Protein 5ZWS (pdb70)

Solvent-accessible surface area: 9786 Å² total; per-residue (Å²): 74,39,57,97,64,16,2,25,72,18,0,27,89,22,0,59,118,35,149,126,12,82,48,110,128,14,65,70,145,3,44,0,57,170,80,14,68,7,84,86,137,22,10,99,87,0,10,120,25,0,34,115,34,2,132,15,126,7,65,123,139,38,25,125,154,1,66,10,0,45,52,0,6,101,53,0,20,144,32,131,122,20,110,74,40,57,107,68,16,1,21,69,19,0,27,105,22,0,60,128,42,106,130,12,80,47,99,130,14,68,64,142,4,40,0,68,165,84,17,66,9,85,90,142,7,10,92,91,1,10,117,29,1,27,112,34,2,132,19,140,7,64,116,112,47,18,117,139,4,58,9,0,54,50,0,14,131,43,1,34,110,24,120,114,21,106

InterPro domains:
  IPR003231 Acyl carrier protein [MF_01217] (73-147)
  IPR003231 Acyl carrier protein [PTHR20863] (48-148)
  IPR003231 Acyl carrier protein [TIGR00517] (72-146)
  IPR006162 Phosphopantetheine attachment site [PS00012] (102-117)
  IPR009081 Phosphopantetheine binding ACP domain [PF00550] (77-143)
  IPR009081 Phosphopantetheine binding ACP domain [PS50075] (72-147)
  IPR036736 ACP-like superfamily [G3DSA:1.10.1200.10] (72-150)
  IPR036736 ACP-like superfamily [SSF47336] (69-146)

Radius of gyration: 18.84 Å; Cα contacts (8 Å, |Δi|>4): 198; chains: 2; bounding box: 46×48×34 Å

Structure (mmCIF, N/CA/C/O backbone):
data_5ZWS
#
_entry.id   5ZWS
#
_cell.length_a   30.069
_cell.length_b   47.442
_cell.length_c   61.128
_cell.angle_alpha   90.00
_cell.angle_beta   92.81
_cell.angle_gamma   90.00
#
_symmetry.space_group_name_H-M   'P 1 21 1'
#
loop_
_entity.id
_entity.type
_entity.pdbx_description
1 polymer 'Acyl carrier protein'
2 water water
#
loop_
_atom_site.group_PDB
_atom_site.id
_atom_site.type_symbol
_atom_site.label_atom_id
_atom_site.label_alt_id
_atom_site.label_comp_id
_atom_site.label_asym_id
_atom_site.label_entity_id
_atom_site.label_seq_id
_atom_site.pdbx_PDB_ins_code
_atom_site.Cartn_x
_atom_site.Cartn_y
_atom_site.Cartn_z
_atom_site.occupancy
_atom_site.B_iso_or_equiv
_atom_site.auth_seq_id
_atom_site.auth_comp_id
_atom_site.auth_asym_id
_atom_site.auth_atom_id
_atom_site.pdbx_PDB_model_num
ATOM 1 N N . GLY A 1 1 ? -34.312 -7.172 -17.252 1.00 7.48 -2 GLY B N 1
ATOM 2 C CA . GLY A 1 1 ? -33.136 -7.865 -16.759 1.00 5.98 -2 GLY B CA 1
ATOM 3 C C . GLY A 1 1 ? -33.158 -8.081 -15.259 1.00 6.77 -2 GLY B C 1
ATOM 4 O O . GLY A 1 1 ? -34.220 -8.053 -14.633 1.00 10.12 -2 GLY B O 1
ATOM 5 N N . SER A 1 2 ? -31.980 -8.297 -14.680 1.00 1.64 -1 SER B N 1
ATOM 6 C CA . SER A 1 2 ? -31.861 -8.516 -13.245 1.00 8.04 -1 SER B CA 1
ATOM 7 C C . SER A 1 2 ? -30.410 -8.305 -12.845 1.00 8.13 -1 SER B C 1
ATOM 8 O O . SER A 1 2 ? -29.507 -8.328 -13.685 1.00 8.14 -1 SER B O 1
ATOM 11 N N . HIS A 1 3 ? -30.202 -8.088 -11.544 1.00 10.16 0 HIS B N 1
ATOM 12 C CA . HIS A 1 3 ? -28.846 -7.914 -11.034 1.00 10.11 0 HIS B CA 1
ATOM 13 C C . HIS A 1 3 ? -28.019 -9.175 -11.243 1.00 7.01 0 HIS B C 1
ATOM 14 O O . HIS A 1 3 ? -26.840 -9.101 -11.609 1.00 8.45 0 HIS B O 1
ATOM 21 N N . MET A 1 4 ? -28.625 -10.344 -11.022 1.00 5.39 1 MET B N 1
ATOM 22 C CA . MET A 1 4 ? -27.931 -11.601 -11.276 1.00 7.97 1 MET B CA 1
ATOM 23 C C . MET A 1 4 ? -27.549 -11.724 -12.746 1.00 10.01 1 MET B C 1
ATOM 24 O O . MET A 1 4 ? -26.450 -12.188 -13.072 1.00 9.48 1 MET B O 1
ATOM 29 N N . ASN A 1 5 ? -28.443 -11.310 -13.648 1.00 0.35 2 ASN B N 1
ATOM 30 C CA . ASN A 1 5 ? -28.125 -11.353 -15.071 1.00 1.26 2 ASN B CA 1
ATOM 31 C C . ASN A 1 5 ? -27.057 -10.326 -15.431 1.00 4.40 2 ASN B C 1
ATOM 32 O O . ASN A 1 5 ? -26.208 -10.583 -16.295 1.00 7.50 2 ASN B O 1
ATOM 37 N N . ASP A 1 6 ? -27.093 -9.153 -14.790 1.00 4.70 3 ASP B N 1
ATOM 38 C CA . ASP A 1 6 ? -26.023 -8.177 -14.973 1.00 4.02 3 ASP B CA 1
ATOM 39 C C . ASP A 1 6 ? -24.675 -8.768 -14.569 1.00 5.47 3 ASP B C 1
ATOM 40 O O . ASP A 1 6 ? -23.668 -8.584 -15.264 1.00 4.92 3 ASP B O 1
ATOM 45 N N . VAL A 1 7 ? -24.641 -9.487 -13.446 1.00 5.04 4 VAL B N 1
ATOM 46 C CA . VAL A 1 7 ? -23.417 -10.150 -13.009 1.00 5.47 4 VAL B CA 1
ATOM 47 C C . VAL A 1 7 ? -23.038 -11.263 -13.979 1.00 5.06 4 VAL B C 1
ATOM 48 O O . VAL A 1 7 ? -21.894 -11.342 -14.434 1.00 5.56 4 VAL B O 1
ATOM 52 N N . LEU A 1 8 ? -23.989 -12.147 -14.297 1.00 7.22 5 LEU B N 1
ATOM 53 C CA . LEU A 1 8 ? -23.720 -13.255 -15.211 1.00 8.10 5 LEU B CA 1
ATOM 54 C C . LEU A 1 8 ? -23.157 -12.767 -16.540 1.00 8.68 5 LEU B C 1
ATOM 55 O O . LEU A 1 8 ? -22.246 -13.386 -17.101 1.00 0.34 5 LEU B O 1
ATOM 60 N N . THR A 1 9 ? -23.691 -11.657 -17.060 1.00 6.41 6 THR B N 1
ATOM 61 C CA . THR A 1 9 ? -23.217 -11.135 -18.337 1.00 5.11 6 THR B CA 1
ATOM 62 C C . THR A 1 9 ? -21.749 -10.734 -18.255 1.00 6.24 6 THR B C 1
ATOM 63 O O . THR A 1 9 ? -20.964 -11.031 -19.163 1.00 6.39 6 THR B O 1
ATOM 67 N N . ARG A 1 10 ? -21.354 -10.084 -17.159 1.00 6.85 7 ARG B N 1
ATOM 68 C CA . ARG A 1 10 ? -19.973 -9.636 -17.026 1.00 7.66 7 ARG B CA 1
ATOM 69 C C . ARG A 1 10 ? -19.036 -10.803 -16.732 1.00 8.00 7 ARG B C 1
ATOM 70 O O . ARG A 1 10 ? -17.902 -10.832 -17.224 1.00 9.46 7 ARG B O 1
ATOM 78 N N . VAL A 1 11 ? -19.492 -11.780 -15.944 1.00 7.12 8 VAL B N 1
ATOM 79 C CA . VAL A 1 11 ? -18.663 -12.951 -15.663 1.00 6.81 8 VAL B CA 1
ATOM 80 C C . VAL A 1 11 ? -18.413 -13.750 -16.937 1.00 6.88 8 VAL B C 1
ATOM 81 O O . VAL A 1 11 ? -17.293 -14.216 -17.185 1.00 6.18 8 VAL B O 1
ATOM 85 N N . LEU A 1 12 ? -19.445 -13.903 -17.772 1.00 5.94 9 LEU B N 1
ATOM 86 C CA . LEU A 1 12 ? -19.309 -14.667 -19.010 1.00 6.12 9 LEU B CA 1
ATOM 87 C C . LEU A 1 12 ? -18.245 -14.068 -19.921 1.00 4.18 9 LEU B C 1
ATOM 88 O O . LEU A 1 12 ? -17.404 -14.789 -20.469 1.00 2.78 9 LEU B O 1
ATOM 93 N N . GLU A 1 13 ? -18.276 -12.746 -20.107 1.00 5.60 10 GLU B N 1
ATOM 94 C CA . GLU A 1 13 ? -17.318 -12.112 -21.004 1.00 8.44 10 GLU B CA 1
ATOM 95 C C . GLU A 1 13 ? -15.911 -12.108 -20.415 1.00 6.06 10 GLU B C 1
ATOM 96 O O . GLU A 1 13 ? -14.929 -12.199 -21.160 1.00 4.48 10 GLU B O 1
ATOM 102 N N . VAL A 1 14 ? -15.792 -12.005 -19.089 1.00 5.46 11 VAL B N 1
ATOM 103 C CA . VAL A 1 14 ? -14.479 -12.090 -18.451 1.00 4.97 11 VAL B CA 1
ATOM 104 C C . VAL A 1 14 ? -13.854 -13.457 -18.706 1.00 4.70 11 VAL B C 1
ATOM 105 O O . VAL A 1 14 ? -12.695 -13.563 -19.126 1.00 7.21 11 VAL B O 1
ATOM 109 N N . VAL A 1 15 ? -14.623 -14.524 -18.477 1.00 3.48 12 VAL B N 1
ATOM 110 C CA . VAL A 1 15 ? -14.095 -15.878 -18.619 1.00 5.07 12 VAL B CA 1
ATOM 111 C C . VAL A 1 15 ? -13.769 -16.182 -20.076 1.00 7.20 12 VAL B C 1
ATOM 112 O O . VAL A 1 15 ? -12.719 -16.761 -20.383 1.00 5.44 12 VAL B O 1
ATOM 116 N N . LYS A 1 16 ? -14.662 -15.800 -20.993 1.00 6.71 13 LYS B N 1
ATOM 117 C CA . LYS A 1 16 ? -14.421 -16.022 -22.417 1.00 7.87 13 LYS B CA 1
ATOM 118 C C . LYS A 1 16 ? -13.125 -15.363 -22.873 1.00 8.01 13 LYS B C 1
ATOM 119 O O . LYS A 1 16 ? -12.372 -15.940 -23.668 1.00 5.87 13 LYS B O 1
ATOM 125 N N . ASN A 1 17 ? -12.848 -14.152 -22.381 1.00 10.18 14 ASN B N 1
ATOM 126 C CA . ASN A 1 17 ? -11.657 -13.414 -22.793 1.00 11.83 14 ASN B CA 1
ATOM 127 C C . ASN A 1 17 ? -10.366 -14.130 -22.423 1.00 12.88 14 ASN B C 1
ATOM 128 O O . ASN A 1 17 ? -9.323 -13.852 -23.025 1.00 13.95 14 ASN B O 1
ATOM 133 N N . PHE A 1 18 ? -10.405 -15.016 -21.430 1.00 13.92 15 PHE B N 1
ATOM 134 C CA . PHE A 1 18 ? -9.222 -15.767 -21.030 1.00 15.47 15 PHE B CA 1
ATOM 135 C C . PHE A 1 18 ? -8.667 -16.529 -22.229 1.00 17.49 15 PHE B C 1
ATOM 136 O O . PHE A 1 18 ? -9.386 -17.306 -22.866 1.00 17.43 15 PHE B O 1
ATOM 144 N N . GLU A 1 19 ? -7.389 -16.287 -22.545 1.00 18.39 16 GLU B N 1
ATOM 145 C CA . GLU A 1 19 ? -6.784 -16.870 -23.741 1.00 18.77 16 GLU B CA 1
ATOM 146 C C . GLU A 1 19 ? -6.880 -18.391 -23.740 1.00 16.11 16 GLU B C 1
ATOM 147 O O . GLU A 1 19 ? -7.044 -19.006 -24.801 1.00 12.92 16 GLU B O 1
ATOM 153 N N . LYS A 1 20 ? -6.795 -19.012 -22.563 1.00 17.66 17 LYS B N 1
ATOM 154 C CA . LYS A 1 20 ? -6.866 -20.463 -22.464 1.00 18.55 17 LYS B CA 1
ATOM 155 C C . LYS A 1 20 ? -8.281 -20.992 -22.655 1.00 15.95 17 LYS B C 1
ATOM 156 O O . LYS A 1 20 ? -8.455 -22.205 -22.818 1.00 15.18 17 LYS B O 1
ATOM 162 N N . VAL A 1 21 ? -9.286 -20.120 -22.643 1.00 13.22 18 VAL B N 1
ATOM 163 C CA . VAL A 1 21 ? -10.687 -20.522 -22.626 1.00 11.93 18 VAL B CA 1
ATOM 164 C C . VAL A 1 21 ? -11.250 -20.460 -24.039 1.00 12.67 18 VAL B C 1
ATOM 165 O O . VAL A 1 21 ? -11.094 -19.451 -24.739 1.00 11.73 18 VAL B O 1
ATOM 169 N N . ASP A 1 22 ? -11.904 -21.541 -24.459 1.00 13.31 19 ASP B N 1
ATOM 170 C CA . ASP A 1 22 ? -12.632 -21.577 -25.723 1.00 12.80 19 ASP B CA 1
ATOM 171 C C . ASP A 1 22 ? -14.012 -20.975 -25.485 1.00 10.62 19 ASP B C 1
ATOM 172 O O . ASP A 1 22 ? -14.867 -21.604 -24.852 1.00 11.34 19 ASP B O 1
ATOM 177 N N . ALA A 1 23 ? -14.228 -19.752 -25.983 1.00 10.20 20 ALA B N 1
ATOM 178 C CA . ALA A 1 23 ? -15.475 -19.039 -25.713 1.00 11.16 20 ALA B CA 1
ATOM 179 C C . ALA A 1 23 ? -16.699 -19.841 -26.140 1.00 11.48 20 ALA B C 1
ATOM 180 O O . ALA A 1 23 ? -17.752 -19.750 -25.499 1.00 12.60 20 ALA B O 1
ATOM 182 N N . SER A 1 24 ? -16.586 -20.629 -27.211 1.00 10.44 21 SER B N 1
ATOM 183 C CA . SER A 1 24 ? -17.711 -21.440 -27.665 1.00 11.45 21 SER B CA 1
ATOM 184 C C . SER A 1 24 ? -18.069 -22.551 -26.685 1.00 13.62 21 SER B C 1
ATOM 185 O O . SER A 1 24 ? -19.144 -23.146 -26.819 1.00 14.28 21 SER B O 1
ATOM 188 N N . LYS A 1 25 ? -17.202 -22.848 -25.715 1.00 15.02 22 LYS B N 1
ATOM 189 C CA . LYS A 1 25 ? -17.487 -23.828 -24.676 1.00 14.21 22 LYS B CA 1
ATOM 190 C C . LYS A 1 25 ? -18.127 -23.206 -23.446 1.00 13.85 22 LYS B C 1
ATOM 191 O O . LYS A 1 25 ? -18.609 -23.940 -22.576 1.00 13.85 22 LYS B O 1
ATOM 197 N N . VAL A 1 26 ? -18.156 -21.880 -23.358 1.00 12.83 23 VAL B N 1
ATOM 198 C CA . VAL A 1 26 ? -18.582 -21.208 -22.136 1.00 13.00 23 VAL B CA 1
ATOM 199 C C . VAL A 1 26 ? -20.100 -21.094 -22.127 1.00 12.50 23 VAL B C 1
ATOM 200 O O . VAL A 1 26 ? -20.701 -20.531 -23.048 1.00 12.73 23 VAL B O 1
ATOM 204 N N . THR A 1 27 ? -20.714 -21.621 -21.083 1.00 12.22 24 THR B N 1
ATOM 205 C CA . THR A 1 27 ? -22.140 -21.504 -20.816 1.00 13.12 24 THR B CA 1
ATOM 206 C C . THR A 1 27 ? -22.295 -20.948 -19.415 1.00 11.89 24 THR B C 1
ATOM 207 O O . THR A 1 27 ? -21.330 -20.901 -18.644 1.00 10.46 24 THR B O 1
ATOM 211 N N . PRO A 1 28 ? -23.494 -20.481 -19.052 1.00 12.67 25 PRO B N 1
ATOM 212 C CA . PRO A 1 28 ? -23.710 -20.027 -17.666 1.00 12.79 25 PRO B CA 1
ATOM 213 C C . PRO A 1 28 ? -23.476 -21.104 -16.610 1.00 13.39 25 PRO B C 1
ATOM 214 O O . PRO A 1 28 ? -23.444 -20.767 -15.420 1.00 12.98 25 PRO B O 1
ATOM 218 N N . GLU A 1 29 ? -23.301 -22.370 -16.995 1.00 13.55 26 GLU B N 1
ATOM 219 C CA . GLU A 1 29 ? -23.085 -23.457 -16.047 1.00 15.88 26 GLU B CA 1
ATOM 220 C C . GLU A 1 29 ? -21.662 -24.000 -16.080 1.00 15.17 26 GLU B C 1
ATOM 221 O O . GLU A 1 29 ? -21.375 -24.997 -15.409 1.00 13.22 26 GLU B O 1
ATOM 227 N N . SER A 1 30 ? -20.765 -23.367 -16.832 1.00 15.76 27 SER B N 1
ATOM 228 C CA . SER A 1 30 ? -19.459 -23.953 -17.101 1.00 13.38 27 SER B CA 1
ATOM 229 C C . SER A 1 30 ?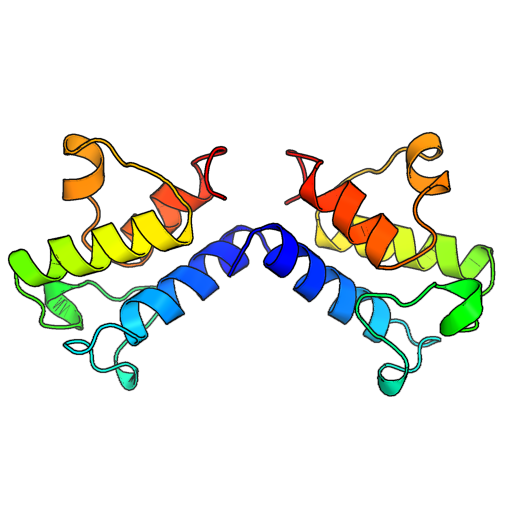 -18.602 -24.014 -15.843 1.00 11.26 27 SER B C 1
ATOM 230 O O . SER A 1 30 ? -18.484 -23.034 -15.101 1.00 10.82 27 SER B O 1
ATOM 233 N N . HIS A 1 31 ? -17.995 -25.174 -15.618 1.00 11.16 28 HIS B N 1
ATOM 234 C CA . HIS A 1 31 ? -17.032 -25.372 -14.545 1.00 10.04 28 HIS B CA 1
ATOM 235 C C . HIS A 1 31 ? -15.638 -25.131 -15.114 1.00 9.11 28 HIS B C 1
ATOM 236 O O . HIS A 1 31 ? -15.296 -25.672 -16.170 1.00 9.72 28 HIS B O 1
ATOM 243 N N . PHE A 1 32 ? -14.844 -24.307 -14.423 1.00 9.52 29 PHE B N 1
ATOM 244 C CA . PHE A 1 32 ? -13.584 -23.831 -14.994 1.00 10.85 29 PHE B CA 1
ATOM 245 C C . PHE A 1 32 ? -12.666 -24.988 -15.365 1.00 12.23 29 PHE B C 1
ATOM 246 O O . PHE A 1 32 ? -12.109 -25.025 -16.467 1.00 12.82 29 PHE B O 1
ATOM 254 N N . VAL A 1 33 ? -12.499 -25.943 -14.454 1.00 11.15 30 VAL B N 1
ATOM 255 C CA . VAL A 1 33 ? -11.586 -27.054 -14.698 1.00 10.94 30 VAL B CA 1
ATOM 256 C C . VAL A 1 33 ? -12.240 -28.105 -15.585 1.00 10.34 30 VAL B C 1
ATOM 257 O O . VAL A 1 33 ? -11.721 -28.459 -16.650 1.00 10.34 30 VAL B O 1
ATOM 261 N N . LYS A 1 34 ? -13.407 -28.599 -15.168 1.00 10.12 31 LYS B N 1
ATOM 262 C CA . LYS A 1 34 ? -13.982 -29.783 -15.795 1.00 10.95 31 LYS B CA 1
ATOM 263 C C . LYS A 1 34 ? -14.573 -29.492 -17.172 1.00 10.48 31 LYS B C 1
ATOM 264 O O . LYS A 1 34 ? -14.576 -30.376 -18.035 1.00 9.68 31 LYS B O 1
ATOM 270 N N . ASP A 1 35 ? -15.071 -28.278 -17.404 1.00 9.37 32 ASP B N 1
ATOM 271 C CA . ASP A 1 35 ? -15.664 -27.930 -18.692 1.00 10.56 32 ASP B CA 1
ATOM 272 C C . ASP A 1 35 ? -14.723 -27.139 -19.589 1.00 10.78 32 ASP B C 1
ATOM 273 O O . ASP A 1 35 ? -14.691 -27.370 -20.801 1.00 11.80 32 ASP B O 1
ATOM 278 N N . LEU A 1 36 ? -13.957 -26.208 -19.030 1.00 9.80 33 LEU B N 1
ATOM 279 C CA . LEU A 1 36 ? -13.123 -25.314 -19.821 1.00 10.61 33 LEU B CA 1
ATOM 280 C C . LEU A 1 36 ? -11.671 -25.768 -19.899 1.00 12.17 33 LEU B C 1
ATOM 281 O O . LEU A 1 36 ? -10.862 -25.107 -20.560 1.00 12.73 33 LEU B O 1
ATOM 286 N N . GLY A 1 37 ? -11.325 -26.875 -19.246 1.00 12.05 34 GLY B N 1
ATOM 287 C CA . GLY A 1 37 ? -10.004 -27.462 -19.383 1.00 12.42 34 GLY B CA 1
ATOM 288 C C . GLY A 1 37 ? -8.892 -26.683 -18.721 1.00 14.80 34 GLY B C 1
ATOM 289 O O . GLY A 1 37 ? -7.734 -26.790 -19.139 1.00 16.15 34 GLY B O 1
ATOM 290 N N . LEU A 1 38 ? -9.208 -25.912 -17.687 1.00 15.35 35 LEU B N 1
ATOM 291 C CA . LEU A 1 38 ? -8.219 -25.120 -16.972 1.00 13.10 35 LEU B CA 1
ATOM 292 C C . LEU A 1 38 ? -7.641 -25.921 -15.809 1.00 12.27 35 LEU B C 1
ATOM 293 O O . LEU A 1 38 ? -8.254 -26.868 -15.310 1.00 10.81 35 LEU B O 1
ATOM 298 N N . ASN A 1 39 ? -6.443 -25.534 -15.384 1.00 11.95 36 ASN B N 1
ATOM 299 C CA . ASN A 1 39 ? -5.824 -26.149 -14.223 1.00 12.43 36 ASN B CA 1
ATOM 300 C C . ASN A 1 39 ? -6.019 -25.256 -12.998 1.00 14.46 36 ASN B C 1
ATOM 301 O O . ASN A 1 39 ? -6.640 -24.192 -13.061 1.00 15.68 36 ASN B O 1
ATOM 306 N N . SER A 1 40 ? -5.482 -25.710 -11.863 1.00 13.87 37 SER B N 1
ATOM 307 C CA . SER A 1 40 ? -5.683 -24.989 -10.611 1.00 15.77 37 SER B CA 1
ATOM 308 C C . SER A 1 40 ? -5.099 -23.582 -10.676 1.00 14.40 37 SER B C 1
ATOM 309 O O . SER A 1 40 ? -5.713 -22.626 -10.189 1.00 13.73 37 SER B O 1
ATOM 312 N N . LEU A 1 41 ? -3.906 -23.436 -11.260 1.00 13.55 38 LEU B N 1
ATOM 313 C CA . LEU A 1 41 ? -3.318 -22.106 -11.383 1.00 13.98 38 LEU B CA 1
ATOM 314 C C . LEU A 1 41 ? -4.104 -21.226 -12.347 1.00 11.75 38 LEU B C 1
ATOM 315 O O . LEU A 1 41 ? -4.167 -20.007 -12.153 1.00 13.79 38 LEU B O 1
ATOM 320 N N . ASP A 1 42 ? -4.703 -21.814 -13.386 1.00 9.62 39 ASP B N 1
ATOM 321 C CA . ASP A 1 42 ? -5.562 -21.034 -14.272 1.00 10.92 39 ASP B CA 1
ATOM 322 C C . ASP A 1 42 ? -6.761 -20.476 -13.518 1.00 10.85 39 ASP B C 1
ATOM 323 O O . ASP A 1 42 ? -7.166 -19.328 -13.743 1.00 10.59 39 ASP B O 1
ATOM 328 N N . VAL A 1 43 ? -7.338 -21.272 -12.615 1.00 9.76 40 VAL B N 1
ATOM 329 C CA . VAL A 1 43 ? -8.506 -20.825 -11.860 1.00 10.25 40 VAL B CA 1
ATOM 330 C C . VAL A 1 43 ? -8.158 -19.609 -11.007 1.00 9.04 40 VAL B C 1
ATOM 331 O O . VAL A 1 43 ? -8.961 -18.677 -10.877 1.00 8.17 40 VAL B O 1
ATOM 335 N N . VAL A 1 44 ? -6.954 -19.589 -10.426 1.00 9.09 41 VAL B N 1
ATOM 336 C CA . VAL A 1 44 ? -6.525 -18.427 -9.650 1.00 9.96 41 VAL B CA 1
ATOM 337 C C . VAL A 1 44 ? -6.523 -17.178 -10.524 1.00 12.68 41 VAL B C 1
ATOM 338 O O . VAL A 1 44 ? -6.951 -16.099 -10.095 1.00 12.09 41 VAL B O 1
ATOM 342 N N . GLU A 1 45 ? -6.054 -17.309 -11.767 1.00 14.60 42 GLU B N 1
ATOM 343 C CA . GLU A 1 45 ? -6.053 -16.184 -12.697 1.00 16.81 42 GLU B CA 1
ATOM 344 C C . GLU A 1 45 ? -7.473 -15.722 -13.005 1.00 15.20 42 GLU B C 1
ATOM 345 O O . GLU A 1 45 ? -7.753 -14.517 -13.035 1.00 15.31 42 GLU B O 1
ATOM 351 N N . VAL A 1 46 ? -8.378 -16.670 -13.263 1.00 12.23 43 VAL B N 1
ATOM 352 C CA . VAL A 1 46 ? -9.756 -16.325 -13.607 1.00 8.11 43 VAL B CA 1
ATOM 353 C C . VAL A 1 46 ? -10.418 -15.561 -12.466 1.00 6.82 43 VAL B C 1
ATOM 354 O O . VAL A 1 46 ? -11.105 -14.557 -12.688 1.00 7.77 43 VAL B O 1
ATOM 358 N N . VAL A 1 47 ? -10.232 -16.029 -11.229 1.00 4.98 44 VAL B N 1
ATOM 359 C CA . VAL A 1 47 ? -10.848 -15.363 -10.084 1.00 7.46 44 VAL B CA 1
ATOM 360 C C . VAL A 1 47 ? -10.330 -13.936 -9.959 1.00 7.32 44 VAL B C 1
ATOM 361 O O . VAL A 1 47 ? -11.095 -13.005 -9.676 1.00 7.56 44 VAL B O 1
ATOM 365 N N . PHE A 1 48 ? -9.031 -13.737 -10.198 1.00 7.40 45 PHE B N 1
ATOM 366 C CA . PHE A 1 48 ? -8.465 -12.391 -10.169 1.00 6.56 45 PHE B CA 1
ATOM 367 C C . PHE A 1 48 ? -9.098 -11.500 -11.233 1.00 5.74 45 PHE B C 1
ATOM 368 O O . PHE A 1 48 ? -9.372 -10.320 -10.982 1.00 5.03 45 PHE B O 1
ATOM 376 N N . ALA A 1 49 ? -9.328 -12.042 -12.431 1.00 3.67 46 ALA B N 1
ATOM 377 C CA . ALA A 1 49 ? -9.996 -11.267 -13.470 1.00 4.32 46 ALA B CA 1
ATOM 378 C C . ALA A 1 49 ? -11.431 -10.938 -13.083 1.00 5.69 46 ALA B C 1
ATOM 379 O O . ALA A 1 49 ? -11.946 -9.878 -13.454 1.00 2.44 46 ALA B O 1
ATOM 381 N N . ILE A 1 50 ? -12.092 -11.834 -12.346 1.00 7.71 47 ILE B N 1
ATOM 382 C CA . ILE A 1 50 ? -13.403 -11.518 -11.791 1.00 9.85 47 ILE B CA 1
ATOM 383 C C . ILE A 1 50 ? -13.283 -10.425 -10.737 1.00 10.75 47 ILE B C 1
ATOM 384 O O . ILE A 1 50 ? -14.111 -9.507 -10.677 1.00 11.28 47 ILE B O 1
ATOM 389 N N . GLU A 1 51 ? -12.259 -10.511 -9.883 1.00 10.25 48 GLU B N 1
ATOM 390 C CA . GLU A 1 51 ? -12.009 -9.457 -8.904 1.00 11.54 48 GLU B CA 1
ATOM 391 C C . GLU A 1 51 ? -11.814 -8.108 -9.583 1.00 8.98 48 GLU B C 1
ATOM 392 O O . GLU A 1 51 ? -12.252 -7.073 -9.066 1.00 7.11 48 GLU B O 1
ATOM 398 N N . GLN A 1 52 ? -11.153 -8.100 -10.741 1.00 8.46 49 GLN B N 1
ATOM 399 C CA . GLN A 1 52 ? -10.979 -6.861 -11.492 1.00 7.53 49 GLN B CA 1
ATOM 400 C C . GLN A 1 52 ? -12.318 -6.314 -11.968 1.00 8.10 49 GLN B C 1
ATOM 401 O O . GLN A 1 52 ? -12.593 -5.115 -11.847 1.00 6.98 49 GLN B O 1
ATOM 407 N N . GLU A 1 53 ? -13.170 -7.190 -12.507 1.00 7.97 50 GLU B N 1
ATOM 408 C CA . GLU A 1 53 ? -14.415 -6.745 -13.124 1.00 7.54 50 GLU B CA 1
ATOM 409 C C . GLU A 1 53 ? -15.310 -6.015 -12.128 1.00 7.20 50 GLU B C 1
ATOM 410 O O . GLU A 1 53 ? -15.918 -4.992 -12.464 1.00 9.47 50 GLU B O 1
ATOM 416 N N . PHE A 1 54 ? -15.397 -6.517 -10.897 1.00 5.23 51 PHE B N 1
ATOM 417 C CA . PHE A 1 54 ? -16.290 -5.954 -9.894 1.00 5.62 51 PHE B CA 1
ATOM 418 C C . PHE A 1 54 ? -15.551 -5.145 -8.833 1.00 6.54 51 PHE B C 1
ATOM 419 O O . PHE A 1 54 ? -16.156 -4.785 -7.817 1.00 6.06 51 PHE B O 1
ATOM 427 N N . ILE A 1 55 ? -14.269 -4.833 -9.062 1.00 7.46 52 ILE B N 1
ATOM 428 C CA . ILE A 1 55 ? -13.406 -4.111 -8.128 1.00 10.13 52 ILE B CA 1
ATOM 429 C C . ILE A 1 55 ? -13.648 -4.646 -6.724 1.00 11.45 52 ILE B C 1
ATOM 430 O O . ILE A 1 55 ? -14.036 -3.902 -5.817 1.00 13.68 52 ILE B O 1
ATOM 435 N N . LEU A 1 56 ? -13.429 -5.944 -6.543 1.00 11.84 53 LEU B N 1
ATOM 436 C CA . LEU A 1 56 ? -13.831 -6.646 -5.333 1.00 14.28 53 LEU B CA 1
ATOM 437 C C . LEU A 1 56 ? -12.703 -7.544 -4.855 1.00 15.12 53 LEU B C 1
ATOM 438 O O . LEU A 1 56 ? -12.332 -8.498 -5.545 1.00 14.01 53 LEU B O 1
ATOM 443 N N . ASP A 1 57 ? -12.157 -7.237 -3.683 1.00 18.06 54 ASP B N 1
ATOM 444 C CA . ASP A 1 57 ? -11.182 -8.117 -3.053 1.00 21.94 54 ASP B CA 1
ATOM 445 C C . ASP A 1 57 ? -11.906 -9.312 -2.452 1.00 20.28 54 ASP B C 1
ATOM 446 O O . ASP A 1 57 ? -12.644 -9.174 -1.470 1.00 19.46 54 ASP B O 1
ATOM 451 N N . ILE A 1 58 ? -11.719 -10.480 -3.051 1.00 18.51 55 ILE B N 1
ATOM 452 C CA . ILE A 1 58 ? -12.312 -11.717 -2.557 1.00 19.16 55 ILE B CA 1
ATOM 453 C C . ILE A 1 58 ? -11.260 -12.393 -1.683 1.00 18.32 55 ILE B C 1
ATOM 454 O O . ILE A 1 58 ? -10.190 -12.753 -2.196 1.00 16.72 55 ILE B O 1
ATOM 459 N N . PRO A 1 59 ? -11.507 -12.568 -0.386 1.00 18.62 56 PRO B N 1
ATOM 460 C CA . PRO A 1 59 ? -10.528 -13.259 0.461 1.00 18.53 56 PRO B CA 1
ATOM 461 C C . PRO A 1 59 ? -10.268 -14.678 -0.018 1.00 17.51 56 PRO B C 1
ATOM 462 O O . PRO A 1 59 ? -11.126 -15.316 -0.635 1.00 16.49 56 PRO B O 1
ATOM 466 N N . ASP A 1 60 ? -9.050 -15.156 0.256 1.00 16.91 57 ASP B N 1
ATOM 467 C CA . ASP A 1 60 ? -8.647 -16.485 -0.194 1.00 17.74 57 ASP B CA 1
ATOM 468 C C . ASP A 1 60 ? -9.628 -17.544 0.287 1.00 16.71 57 ASP B C 1
ATOM 469 O O . ASP A 1 60 ? -9.917 -18.509 -0.430 1.00 14.53 57 ASP B O 1
ATOM 474 N N . HIS A 1 61 ? -10.156 -17.374 1.503 1.00 16.72 58 HIS B N 1
ATOM 475 C CA . HIS A 1 61 ? -11.111 -18.334 2.047 1.00 14.94 58 HIS B CA 1
ATOM 476 C C . HIS A 1 61 ? -12.410 -18.352 1.250 1.00 12.08 58 HIS B C 1
ATOM 477 O O . HIS A 1 61 ? -13.020 -19.416 1.084 1.00 10.41 58 HIS B O 1
ATOM 484 N N . ASP A 1 62 ? -12.830 -17.199 0.723 1.00 9.95 59 ASP B N 1
ATOM 485 C CA . ASP A 1 62 ? -14.015 -17.150 -0.126 1.00 13.31 59 ASP B CA 1
ATOM 486 C C . ASP A 1 62 ? -13.708 -17.622 -1.538 1.00 15.76 59 ASP B C 1
ATOM 487 O O . ASP A 1 62 ? -14.578 -18.197 -2.203 1.00 16.26 59 ASP B O 1
ATOM 492 N N . ALA A 1 63 ? -12.486 -17.373 -2.008 1.00 17.21 60 ALA B N 1
ATOM 493 C CA . ALA A 1 63 ? -12.081 -17.774 -3.349 1.00 21.94 60 ALA B CA 1
ATOM 494 C C . ALA A 1 63 ? -12.062 -19.287 -3.519 1.00 25.58 60 ALA B C 1
ATOM 495 O O . ALA A 1 63 ? -12.127 -19.770 -4.655 1.00 25.49 60 ALA B O 1
ATOM 497 N N . GLU A 1 64 ? -11.965 -20.046 -2.422 1.00 28.74 61 GLU B N 1
ATOM 498 C CA . GLU A 1 64 ? -11.925 -21.500 -2.535 1.00 30.42 61 GLU B CA 1
ATOM 499 C C . GLU A 1 64 ? -13.221 -22.065 -3.099 1.00 29.65 61 GLU B C 1
ATOM 500 O O . GLU A 1 64 ? -13.214 -23.142 -3.703 1.00 29.49 61 GLU B O 1
ATOM 506 N N . LYS A 1 65 ? -14.335 -21.356 -2.931 1.00 26.74 62 LYS B N 1
ATOM 507 C CA . LYS A 1 65 ? -15.621 -21.832 -3.419 1.00 26.04 62 LYS B CA 1
ATOM 508 C C . LYS A 1 65 ? -15.906 -21.457 -4.867 1.00 23.38 62 LYS B C 1
ATOM 509 O O . LYS A 1 65 ? -16.900 -21.933 -5.424 1.00 24.99 62 LYS B O 1
ATOM 515 N N . ILE A 1 66 ? -15.078 -20.621 -5.489 1.00 19.69 63 ILE B N 1
ATOM 516 C CA . ILE A 1 66 ? -15.348 -20.140 -6.846 1.00 17.05 63 ILE B CA 1
ATOM 517 C C . ILE A 1 66 ? -14.610 -21.073 -7.802 1.00 15.24 63 ILE B C 1
ATOM 518 O O . ILE A 1 66 ? -13.448 -20.860 -8.149 1.00 14.77 63 ILE B O 1
ATOM 523 N N . GLN A 1 67 ? -15.306 -22.119 -8.248 1.00 13.59 64 GLN B N 1
ATOM 524 C CA . GLN A 1 67 ? -14.751 -23.081 -9.190 1.00 14.30 64 GLN B CA 1
ATOM 525 C C . GLN A 1 67 ? -15.521 -23.132 -10.500 1.00 11.15 64 GLN B C 1
ATOM 526 O O . GLN A 1 67 ? -15.152 -23.908 -11.390 1.00 10.69 64 GLN B O 1
ATOM 532 N N . SER A 1 68 ? -16.565 -22.322 -10.651 1.00 8.94 65 SER B N 1
ATOM 533 C CA . SER A 1 68 ? -17.442 -22.409 -11.808 1.00 8.84 65 SER B CA 1
ATOM 534 C C . SER A 1 68 ? -18.151 -21.077 -11.991 1.00 12.22 65 SER B C 1
ATOM 535 O O . SER A 1 68 ? -18.163 -20.229 -11.095 1.00 14.25 65 SER B O 1
ATOM 538 N N . ILE A 1 69 ? -18.740 -20.904 -13.178 1.00 10.58 66 ILE B N 1
ATOM 539 C CA . ILE A 1 69 ? -19.519 -19.694 -13.444 1.00 10.23 66 ILE B CA 1
ATOM 540 C C . ILE A 1 69 ? -20.718 -19.579 -12.512 1.00 9.25 66 ILE B C 1
ATOM 541 O O . ILE A 1 69 ? -20.964 -18.478 -12.001 1.00 10.54 66 ILE B O 1
ATOM 546 N N . PRO A 1 70 ? -21.491 -20.640 -12.235 1.00 8.90 67 PRO B N 1
ATOM 547 C CA . PRO A 1 70 ? -22.537 -20.500 -11.206 1.00 7.87 67 PRO B CA 1
ATOM 548 C C . PRO A 1 70 ? -21.996 -20.078 -9.852 1.00 5.85 67 PRO B C 1
ATOM 549 O O . P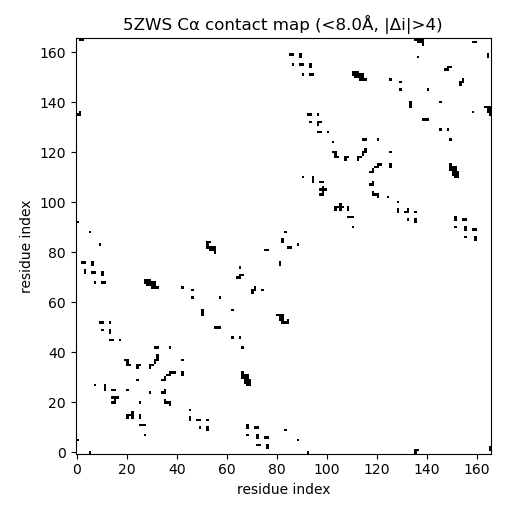RO A 1 70 ? -22.615 -19.244 -9.181 1.00 6.42 67 PRO B O 1
ATOM 553 N N . ASP A 1 71 ? -20.857 -20.631 -9.426 1.00 7.77 68 ASP B N 1
ATOM 554 C CA . ASP A 1 71 ? -20.253 -20.208 -8.165 1.00 8.25 68 ASP B CA 1
ATOM 555 C C . ASP A 1 71 ? -19.953 -18.713 -8.170 1.00 7.20 68 ASP B C 1
ATOM 556 O O . ASP A 1 71 ? -20.271 -18.000 -7.212 1.00 4.34 68 ASP B O 1
ATOM 561 N N . ALA A 1 72 ? -19.339 -18.223 -9.250 1.00 9.78 69 ALA B N 1
ATOM 562 C CA . ALA A 1 72 ? -18.943 -16.819 -9.313 1.00 10.05 69 ALA B CA 1
ATOM 563 C C . ALA A 1 72 ? -20.159 -15.901 -9.297 1.00 10.36 69 ALA B C 1
ATOM 564 O O . ALA A 1 72 ? -20.182 -14.896 -8.575 1.00 8.76 69 ALA B O 1
ATOM 566 N N . VAL A 1 73 ? -21.178 -16.227 -10.095 1.00 11.13 70 VAL B N 1
ATOM 567 C CA . VAL A 1 73 ? -22.374 -15.389 -10.152 1.00 10.70 70 VAL B CA 1
ATOM 568 C C . VAL A 1 73 ? -23.048 -15.328 -8.786 1.00 10.71 70 VAL B C 1
ATOM 569 O O . VAL A 1 73 ? -23.430 -14.250 -8.314 1.00 8.94 70 VAL B O 1
ATOM 573 N N . GLU A 1 74 ? -23.193 -16.481 -8.124 1.00 11.34 71 GLU B N 1
ATOM 574 C CA . GLU A 1 74 ? -23.828 -16.498 -6.808 1.00 11.43 71 GLU B CA 1
ATOM 575 C C . GLU A 1 74 ? -23.059 -15.631 -5.820 1.00 8.48 71 GLU B C 1
ATOM 576 O O . GLU A 1 74 ? -23.645 -14.793 -5.125 1.00 7.28 71 GLU B O 1
ATOM 582 N N . TYR A 1 75 ? -21.737 -15.810 -5.752 1.00 7.87 72 TYR B N 1
ATOM 583 C CA . TYR A 1 75 ? -20.937 -15.057 -4.791 1.00 7.28 72 TYR B CA 1
ATOM 584 C C . TYR A 1 75 ? -21.003 -13.559 -5.067 1.00 5.93 72 TYR B C 1
ATOM 585 O O . TYR A 1 75 ? -21.198 -12.756 -4.146 1.00 4.40 72 TYR B O 1
ATOM 594 N N . ILE A 1 76 ? -20.857 -13.160 -6.332 1.00 5.36 73 ILE B N 1
ATOM 595 C CA . ILE A 1 76 ? -20.818 -11.735 -6.650 1.00 7.19 73 ILE B CA 1
ATOM 596 C C . ILE A 1 76 ? -22.187 -11.098 -6.438 1.00 7.71 73 ILE B C 1
ATOM 597 O O . ILE A 1 76 ? -22.302 -10.028 -5.829 1.00 4.42 73 ILE B O 1
ATOM 602 N N . ALA A 1 77 ? -23.248 -11.743 -6.932 1.00 8.23 74 ALA B N 1
ATOM 603 C CA . ALA A 1 77 ? -24.575 -11.141 -6.849 1.00 9.11 74 ALA B CA 1
ATOM 604 C C . ALA A 1 77 ? -25.054 -10.992 -5.410 1.00 11.28 74 ALA B C 1
ATOM 605 O O . ALA A 1 77 ? -25.973 -10.205 -5.154 1.00 10.31 74 ALA B O 1
ATOM 607 N N . GLN A 1 78 ? -24.453 -11.719 -4.470 1.00 11.71 75 GLN B N 1
ATOM 608 C CA . GLN A 1 78 ? -24.791 -11.616 -3.057 1.00 12.56 75 GLN B CA 1
ATOM 609 C C . GLN A 1 78 ? -23.814 -10.748 -2.276 1.00 11.62 75 GLN B C 1
ATOM 610 O O . GLN A 1 78 ? -24.002 -10.557 -1.071 1.00 12.79 75 GLN B O 1
ATOM 616 N N . ASN A 1 79 ? -22.774 -10.228 -2.924 1.00 10.36 76 ASN B N 1
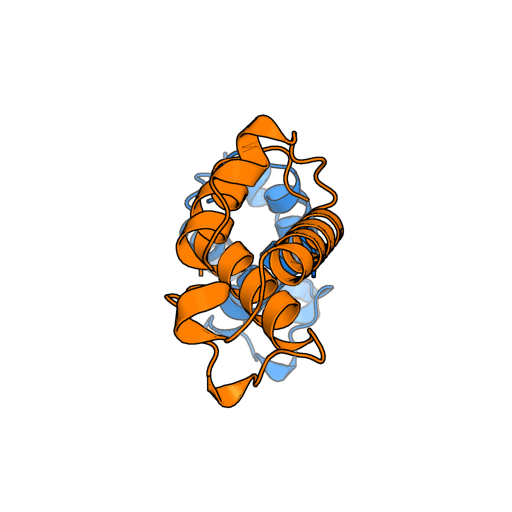ATOM 617 C CA . ASN A 1 79 ? -21.829 -9.346 -2.261 1.00 10.73 76 ASN B CA 1
ATOM 618 C C . ASN A 1 79 ? -22.221 -7.910 -2.567 1.00 9.96 76 ASN B C 1
ATOM 619 O O . ASN A 1 79 ? -22.041 -7.461 -3.710 1.00 8.54 76 ASN B O 1
ATOM 624 N N . PRO A 1 80 ? -22.745 -7.152 -1.598 1.00 10.09 77 PRO B N 1
ATOM 625 C CA . PRO A 1 80 ? -23.202 -5.784 -1.888 1.00 11.03 77 PRO B CA 1
ATOM 626 C C . PRO A 1 80 ? -22.085 -4.802 -2.205 1.00 11.99 77 PRO B C 1
ATOM 627 O O . PRO A 1 80 ? -22.382 -3.651 -2.547 1.00 10.89 77 PRO B O 1
ATOM 631 N N . MET A 1 81 ? -20.819 -5.203 -2.102 1.00 12.23 78 MET B N 1
ATOM 632 C CA . MET A 1 81 ? -19.705 -4.320 -2.424 1.00 14.48 78 MET B CA 1
ATOM 633 C C . MET A 1 81 ? -19.214 -4.480 -3.856 1.00 16.32 78 MET B C 1
ATOM 634 O O . MET A 1 81 ? -18.315 -3.742 -4.272 1.00 17.87 78 MET B O 1
ATOM 639 N N . ALA A 1 82 ? -19.776 -5.417 -4.617 1.00 16.11 79 ALA B N 1
ATOM 640 C CA . ALA A 1 82 ? -19.400 -5.566 -6.017 1.00 14.16 79 ALA B CA 1
ATOM 641 C C . ALA A 1 82 ? -19.731 -4.295 -6.788 1.00 13.51 79 ALA B C 1
ATOM 642 O O . ALA A 1 82 ? -20.800 -3.704 -6.616 1.00 12.94 79 ALA B O 1
ATOM 644 N N . LYS A 1 83 ? -18.803 -3.869 -7.639 1.00 15.42 80 LYS B N 1
ATOM 645 C CA . LYS A 1 83 ? -18.942 -2.594 -8.332 1.00 15.88 80 LYS B CA 1
ATOM 646 C C . LYS A 1 83 ? -19.330 -2.791 -9.795 1.00 14.55 80 LYS B C 1
ATOM 647 O O . LYS A 1 83 ? -19.616 -1.825 -10.505 1.00 12.75 80 LYS B O 1
ATOM 653 N N . GLY B 1 1 ? -17.468 -4.236 -17.675 1.00 15.15 -2 GLY A N 1
ATOM 654 C CA . GLY B 1 1 ? -18.633 -3.394 -17.477 1.00 13.22 -2 GLY A CA 1
ATOM 655 C C . GLY B 1 1 ? -18.610 -2.643 -16.159 1.00 10.18 -2 GLY A C 1
ATOM 656 O O . GLY B 1 1 ? -17.552 -2.449 -15.558 1.00 10.32 -2 GLY A O 1
ATOM 657 N N . SER B 1 2 ? -19.787 -2.216 -15.710 1.00 5.97 -1 SER A N 1
ATOM 658 C CA . SER B 1 2 ? -19.906 -1.485 -14.458 1.00 10.03 -1 SER A CA 1
ATOM 659 C C . SER B 1 2 ? -21.358 -1.520 -14.017 1.00 10.64 -1 SER A C 1
ATOM 660 O O . SER B 1 2 ? -22.261 -1.764 -14.819 1.00 11.27 -1 SER A O 1
ATOM 663 N N . HIS B 1 3 ? -21.569 -1.266 -12.723 1.00 12.17 0 HIS A N 1
ATOM 664 C CA . HIS B 1 3 ? -22.931 -1.231 -12.203 1.00 11.44 0 HIS A CA 1
ATOM 665 C C . HIS B 1 3 ? -23.734 -0.098 -12.825 1.00 12.27 0 HIS A C 1
ATOM 666 O O . HIS B 1 3 ? -24.918 -0.271 -13.139 1.00 13.02 0 HIS A O 1
ATOM 673 N N . MET B 1 4 ? -23.112 1.072 -13.004 1.00 12.50 1 MET A N 1
ATOM 674 C CA . MET B 1 4 ? -23.810 2.179 -13.650 1.00 10.94 1 MET A CA 1
ATOM 675 C C . MET B 1 4 ? -24.217 1.806 -15.069 1.00 7.46 1 MET A C 1
ATOM 676 O O . MET B 1 4 ? -25.321 2.140 -15.513 1.00 6.34 1 MET A O 1
ATOM 681 N N . ASN B 1 5 ? -23.339 1.108 -15.794 1.00 4.19 2 ASN A N 1
ATOM 682 C CA . A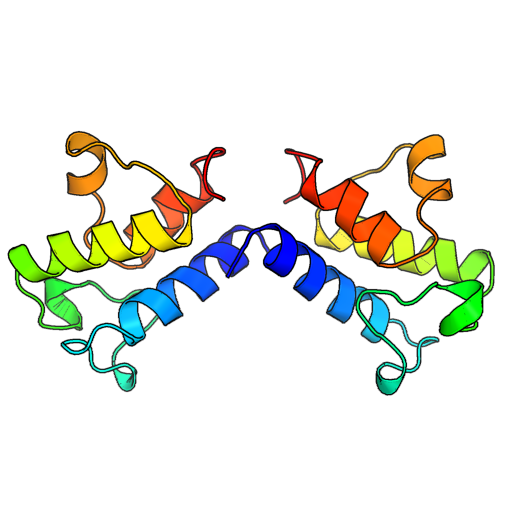SN B 1 5 ? -23.685 0.674 -17.142 1.00 6.13 2 ASN A CA 1
ATOM 683 C C . ASN B 1 5 ? -24.762 -0.403 -17.112 1.00 6.59 2 ASN A C 1
ATOM 684 O O . ASN B 1 5 ? -25.623 -0.452 -17.998 1.00 5.02 2 ASN A O 1
ATOM 689 N N . ASP B 1 6 ? -24.724 -1.281 -16.103 1.00 7.83 3 ASP A N 1
ATOM 690 C CA . ASP B 1 6 ? -25.792 -2.262 -15.924 1.00 9.12 3 ASP A CA 1
ATOM 691 C C . ASP B 1 6 ? -27.144 -1.580 -15.746 1.00 8.57 3 ASP A C 1
ATOM 692 O O . ASP B 1 6 ? -28.148 -2.012 -16.323 1.00 7.80 3 ASP A O 1
ATOM 697 N N . VAL B 1 7 ? -27.188 -0.520 -14.937 1.00 8.09 4 VAL A N 1
ATOM 698 C CA . VAL B 1 7 ? -28.427 0.230 -14.747 1.00 8.23 4 VAL A CA 1
ATOM 699 C C . VAL B 1 7 ? -28.818 0.957 -16.029 1.00 6.80 4 VAL A C 1
ATOM 700 O O . VAL B 1 7 ? -29.952 0.839 -16.507 1.00 6.22 4 VAL A O 1
ATOM 704 N N . LEU B 1 8 ? -27.883 1.728 -16.598 1.00 7.75 5 LEU A N 1
ATOM 705 C CA . LEU B 1 8 ? -28.155 2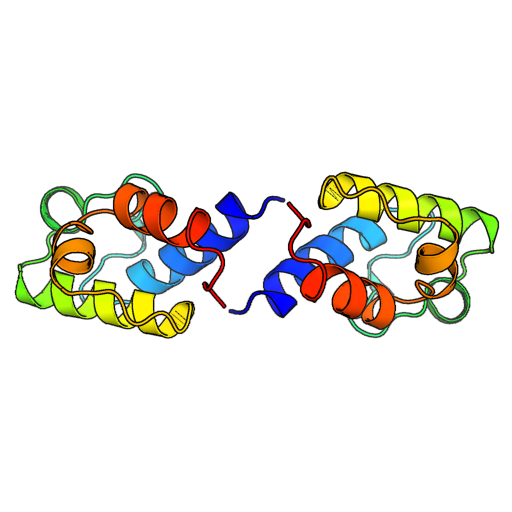.473 -17.825 1.00 7.58 5 LEU A CA 1
ATOM 706 C C . LEU B 1 8 ? -28.651 1.563 -18.943 1.00 10.76 5 LEU A C 1
ATOM 707 O O . LEU B 1 8 ? -29.558 1.934 -19.696 1.00 13.57 5 LEU A O 1
ATOM 712 N N . THR B 1 9 ? -28.064 0.369 -19.069 1.00 9.53 6 THR A N 1
ATOM 713 C CA . THR B 1 9 ? -28.468 -0.545 -20.133 1.00 9.35 6 THR A CA 1
ATOM 714 C C . THR B 1 9 ? -29.929 -0.954 -19.987 1.00 10.12 6 THR A C 1
ATOM 715 O O . THR B 1 9 ? -30.672 -0.992 -20.975 1.00 9.94 6 THR A O 1
ATOM 719 N N . ARG B 1 10 ? -30.364 -1.239 -18.757 1.00 8.32 7 ARG A N 1
ATOM 720 C CA . ARG B 1 10 ? -31.740 -1.675 -18.542 1.00 6.74 7 ARG A CA 1
ATOM 721 C C . ARG B 1 10 ? -32.718 -0.513 -18.682 1.00 7.44 7 ARG A C 1
ATOM 722 O O . ARG B 1 10 ? -33.820 -0.686 -19.214 1.00 6.51 7 ARG A O 1
ATOM 730 N N . VAL B 1 11 ? -32.328 0.682 -18.229 1.00 9.73 8 VAL A N 1
ATOM 731 C CA . VAL B 1 11 ? -33.185 1.856 -18.390 1.00 10.61 8 VAL A CA 1
ATOM 732 C C . VAL B 1 11 ? -33.366 2.178 -19.868 1.00 9.73 8 VAL A C 1
ATOM 733 O O . VAL B 1 11 ? -34.464 2.538 -20.312 1.00 9.02 8 VAL A O 1
ATOM 737 N N . LEU B 1 12 ? -32.290 2.056 -20.650 1.00 9.20 9 LEU A N 1
ATOM 738 C CA . LEU B 1 12 ? -32.371 2.321 -22.082 1.00 7.93 9 LEU A CA 1
ATOM 739 C C . LEU B 1 12 ? -33.388 1.405 -22.750 1.00 6.31 9 LEU A C 1
ATOM 740 O O . LEU B 1 12 ? -34.217 1.856 -23.548 1.00 7.32 9 LEU A O 1
ATOM 745 N N . GLU B 1 13 ? -33.346 0.111 -22.427 1.00 5.48 10 GLU A N 1
ATOM 746 C CA . GLU B 1 13 ? -34.275 -0.828 -23.046 1.00 8.49 10 GLU A CA 1
ATOM 747 C C . GLU B 1 13 ? -35.703 -0.608 -22.568 1.00 4.66 10 GLU A C 1
ATOM 748 O O . GLU B 1 13 ? -36.646 -0.801 -23.341 1.00 5.19 10 GLU A O 1
ATOM 754 N N . VAL B 1 14 ? -35.885 -0.201 -21.310 1.00 3.79 11 VAL A N 1
ATOM 755 C CA . VAL B 1 14 ? -37.223 0.111 -20.814 1.00 3.99 11 VAL A CA 1
ATOM 756 C C . VAL B 1 14 ? -37.818 1.287 -21.583 1.00 6.52 11 VAL A C 1
ATOM 757 O O . VAL B 1 14 ? -38.960 1.230 -22.057 1.00 8.23 11 VAL A O 1
ATOM 761 N N . VAL B 1 15 ? -37.049 2.371 -21.720 1.00 3.81 12 VAL A N 1
ATOM 762 C CA . VAL B 1 15 ? -37.560 3.574 -22.374 1.00 5.49 12 VAL A CA 1
ATOM 763 C C . VAL B 1 15 ? -37.795 3.323 -23.858 1.00 6.79 12 VAL A C 1
ATOM 764 O O . VAL B 1 15 ? -38.817 3.738 -24.419 1.00 6.24 12 VAL A O 1
ATOM 768 N N . LYS B 1 16 ? -36.847 2.655 -24.519 1.00 7.78 13 LYS A N 1
ATOM 769 C CA . LYS B 1 16 ? -37.011 2.329 -25.930 1.00 9.19 13 LYS A CA 1
ATOM 770 C C . LYS B 1 16 ? -38.266 1.496 -26.153 1.00 12.50 13 LYS A C 1
ATOM 771 O O . LYS B 1 16 ? -38.999 1.705 -27.128 1.00 12.26 13 LYS A O 1
ATOM 777 N N . ASN B 1 17 ? -38.527 0.545 -25.249 1.00 14.86 14 ASN A N 1
ATOM 778 C CA . ASN B 1 17 ? -39.660 -0.361 -25.400 1.00 17.07 14 ASN A CA 1
ATOM 779 C C . ASN B 1 17 ? -41.005 0.360 -25.343 1.00 17.10 14 ASN A C 1
ATOM 780 O O . ASN B 1 17 ? -41.998 -0.148 -25.878 1.00 15.68 14 ASN A O 1
ATOM 785 N N . PHE B 1 18 ? -41.070 1.521 -24.688 1.00 18.64 15 PHE A N 1
ATOM 786 C CA . PHE B 1 18 ? -42.326 2.264 -24.618 1.00 19.89 15 PHE A CA 1
ATOM 787 C C . PHE B 1 18 ? -42.860 2.583 -26.009 1.00 19.74 15 PHE A C 1
ATOM 788 O O . PHE B 1 18 ? -42.153 3.150 -26.847 1.00 20.08 15 PHE A O 1
ATOM 796 N N . GLU B 1 19 ? -44.121 2.205 -26.245 1.00 20.62 16 GLU A N 1
ATOM 797 C CA . GLU B 1 19 ? -44.718 2.318 -27.574 1.00 21.22 16 GLU A CA 1
ATOM 798 C C . GLU B 1 19 ? -44.675 3.747 -28.111 1.00 21.70 16 GLU A C 1
ATOM 799 O O . GLU B 1 19 ? -44.511 3.952 -29.319 1.00 22.54 16 GLU A O 1
ATOM 801 N N . LYS B 1 20 ? -44.825 4.746 -27.240 1.00 20.41 17 LYS A N 1
ATOM 802 C CA . LYS B 1 20 ? -44.819 6.133 -27.690 1.00 21.37 17 LYS A CA 1
ATOM 803 C C . LYS B 1 20 ? -43.430 6.660 -28.026 1.00 18.45 17 LYS A C 1
ATOM 804 O O . LYS B 1 20 ? -43.324 7.731 -28.633 1.00 17.74 17 LYS A O 1
ATOM 810 N N . VAL B 1 21 ? -42.372 5.946 -27.661 1.00 16.33 18 VAL A N 1
ATOM 811 C CA . VAL B 1 21 ? -41.007 6.445 -27.778 1.00 13.35 18 VAL A CA 1
ATOM 812 C C . VAL B 1 21 ? -40.378 5.884 -29.047 1.00 12.33 18 VAL A C 1
ATOM 813 O O . VAL B 1 21 ? -40.472 4.679 -29.317 1.00 8.31 18 VAL A O 1
ATOM 817 N N . ASP B 1 22 ? -39.737 6.755 -29.827 1.00 11.96 19 ASP A N 1
ATOM 818 C CA . ASP B 1 22 ? -38.964 6.325 -30.987 1.00 12.92 19 ASP A CA 1
ATOM 819 C C . ASP B 1 22 ? -37.613 5.833 -30.482 1.00 12.47 19 ASP A C 1
ATOM 820 O O . ASP B 1 22 ? -36.758 6.638 -30.095 1.00 12.34 19 ASP A O 1
ATOM 825 N N . ALA B 1 23 ? -37.423 4.510 -30.487 1.00 13.22 20 ALA A N 1
ATOM 826 C CA . ALA B 1 23 ? -36.224 3.921 -29.897 1.00 11.39 20 ALA A CA 1
ATOM 827 C C . ALA B 1 23 ? -34.946 4.483 -30.503 1.00 11.64 20 ALA A C 1
ATOM 828 O O . ALA B 1 23 ? -33.939 4.622 -29.799 1.00 11.63 20 ALA A O 1
ATOM 830 N N . SER B 1 24 ? -34.968 4.821 -31.796 1.00 11.42 21 SER A N 1
ATOM 831 C CA . SER B 1 24 ? -33.801 5.374 -32.474 1.00 12.90 21 SER A CA 1
ATOM 832 C C . SER B 1 24 ? -33.416 6.759 -31.972 1.00 14.06 21 SER A C 1
ATOM 833 O O . SER B 1 24 ? -32.313 7.224 -32.282 1.00 15.02 21 SER A O 1
ATOM 836 N N . LYS B 1 25 ? -34.290 7.430 -31.222 1.00 14.42 22 LYS A N 1
ATOM 837 C CA . LYS B 1 25 ? -33.986 8.742 -30.665 1.00 14.99 22 LYS A CA 1
ATOM 838 C C . LYS B 1 25 ? -33.383 8.677 -29.267 1.00 13.95 22 LYS A C 1
ATOM 839 O O . LYS B 1 25 ? -32.921 9.706 -28.765 1.00 13.26 22 LYS A O 1
ATOM 845 N N . VAL B 1 26 ? -33.367 7.505 -28.639 1.00 12.42 23 VAL A N 1
ATOM 846 C CA . VAL B 1 26 ? -33.003 7.381 -27.230 1.00 10.67 23 VAL A CA 1
ATOM 847 C C . VAL B 1 26 ? -31.489 7.309 -27.077 1.00 13.60 23 VAL A C 1
ATOM 848 O O . VAL B 1 26 ? -30.826 6.461 -27.687 1.00 15.20 23 VAL A O 1
ATOM 852 N N . THR B 1 27 ? -30.944 8.195 -26.255 1.00 11.70 24 THR A N 1
ATOM 853 C CA . THR B 1 27 ? -29.546 8.210 -25.856 1.00 12.56 24 THR A CA 1
ATOM 854 C C . THR B 1 27 ? -29.491 8.206 -24.336 1.00 11.91 24 THR A C 1
ATOM 855 O O . THR B 1 27 ? -30.492 8.502 -23.675 1.00 11.74 24 THR A O 1
ATOM 859 N N . PRO B 1 28 ? -28.333 7.884 -23.745 1.00 9.96 25 PRO A N 1
ATOM 860 C CA . PRO B 1 28 ? -28.222 7.931 -22.275 1.00 9.15 25 PRO A CA 1
ATOM 861 C C . PRO B 1 28 ? -28.485 9.304 -21.674 1.00 11.49 25 PRO A C 1
ATOM 862 O O . PRO B 1 28 ? -28.585 9.405 -20.444 1.00 11.41 25 PRO A O 1
ATOM 866 N N . GLU B 1 29 ? -28.587 10.356 -22.485 1.00 12.40 26 GLU A N 1
ATOM 867 C CA . GLU B 1 29 ? -28.827 11.704 -21.991 1.00 14.66 26 GLU A CA 1
ATOM 868 C C . GLU B 1 29 ? -30.218 12.225 -22.345 1.00 13.15 26 GLU A C 1
ATOM 869 O O . GLU B 1 29 ? -30.513 13.396 -22.089 1.00 10.45 26 GLU A O 1
ATOM 875 N N . SER B 1 30 ? -31.079 11.382 -22.917 1.00 12.66 27 SER A N 1
ATOM 876 C CA . SER B 1 30 ? -32.348 11.849 -23.464 1.00 11.09 27 SER A CA 1
ATOM 877 C C . SER B 1 30 ? -33.295 12.312 -22.361 1.00 9.43 27 SER A C 1
ATOM 878 O O . SER B 1 30 ? -33.490 11.619 -21.359 1.00 8.01 27 SER A O 1
ATOM 881 N N . HIS B 1 31 ? -33.893 13.484 -22.562 1.00 9.12 28 HIS A N 1
ATOM 882 C CA . HIS B 1 31 ? -34.925 14.006 -21.675 1.00 10.43 28 HIS A CA 1
ATOM 883 C C . HIS B 1 31 ? -36.290 13.608 -22.224 1.00 10.84 28 HIS A C 1
ATOM 884 O O . HIS B 1 31 ? -36.548 13.759 -23.423 1.00 12.86 28 HIS A O 1
ATOM 891 N N . PHE B 1 32 ? -37.153 13.080 -21.351 1.00 10.86 29 PHE A N 1
ATOM 892 C CA . PHE B 1 32 ? -38.395 12.458 -21.812 1.00 11.40 29 PHE A CA 1
ATOM 893 C C . PHE B 1 32 ? -39.248 13.436 -22.613 1.00 11.41 29 PHE A C 1
ATOM 894 O O . PHE B 1 32 ? -39.756 13.095 -23.687 1.00 11.40 29 PHE A O 1
ATOM 902 N N . VAL B 1 33 ? -39.423 14.654 -22.104 1.00 13.00 30 VAL A N 1
ATOM 903 C CA . VAL B 1 33 ? -40.270 15.630 -22.784 1.00 14.05 30 VAL A CA 1
ATOM 904 C C . VAL B 1 33 ? -39.523 16.290 -23.938 1.00 14.06 30 VAL A C 1
ATOM 905 O O . VAL B 1 33 ? -39.991 16.288 -25.081 1.00 14.04 30 VAL A O 1
ATOM 909 N N . LYS B 1 34 ? -38.347 16.861 -23.661 1.00 16.38 31 LYS A N 1
ATOM 910 C CA . LYS B 1 34 ? -37.689 17.709 -24.650 1.00 17.66 31 LYS A CA 1
ATOM 911 C C . LYS B 1 34 ? -37.086 16.905 -25.794 1.00 17.70 31 LYS A C 1
ATOM 912 O O . LYS B 1 34 ? -37.027 17.399 -26.927 1.00 17.67 31 LYS A O 1
ATOM 918 N N . ASP B 1 35 ? -36.626 15.683 -25.529 1.00 15.61 32 ASP A N 1
ATOM 919 C CA . ASP B 1 35 ? -36.001 14.869 -26.565 1.00 14.44 32 ASP A CA 1
ATOM 920 C C . ASP B 1 35 ? -36.918 13.791 -27.123 1.00 12.86 32 ASP A C 1
ATOM 921 O O . ASP B 1 35 ? -36.924 13.562 -28.337 1.00 13.88 32 ASP A O 1
ATOM 926 N N . LEU B 1 36 ? -37.694 13.122 -26.273 1.00 12.25 33 LEU A N 1
ATOM 927 C CA . LEU B 1 36 ? -38.506 11.992 -26.699 1.00 11.51 33 LEU A CA 1
ATOM 928 C C . LEU B 1 36 ? -39.961 12.362 -26.958 1.00 10.44 33 LEU A C 1
ATOM 929 O O . LEU B 1 36 ? -40.737 11.497 -27.379 1.00 6.79 33 LEU A O 1
ATOM 934 N N . GLY B 1 37 ? -40.347 13.614 -26.723 1.00 12.85 34 GLY A N 1
ATOM 935 C CA . GLY B 1 37 ? -41.669 14.078 -27.105 1.00 13.88 34 GLY A CA 1
ATOM 936 C C . GLY B 1 37 ? -42.824 13.531 -26.296 1.00 12.33 34 GLY A C 1
ATOM 937 O O . GLY B 1 37 ? -43.936 13.431 -26.819 1.00 11.82 34 GLY A O 1
ATOM 938 N N . LEU B 1 38 ? -42.595 13.172 -25.036 1.00 10.15 35 LEU A N 1
ATOM 939 C CA . LEU B 1 38 ? -43.640 12.621 -24.185 1.00 9.38 35 LEU A CA 1
ATOM 940 C C . LEU B 1 38 ? -44.364 13.719 -23.406 1.00 10.80 35 LEU A C 1
ATOM 941 O O . LEU B 1 38 ? -43.825 14.798 -23.156 1.00 11.79 35 LEU A O 1
ATOM 946 N N . ASN B 1 39 ? -45.604 13.424 -23.020 1.00 9.75 36 ASN A N 1
ATOM 947 C CA . ASN B 1 39 ? -46.380 14.310 -22.170 1.00 10.89 36 ASN A CA 1
ATOM 948 C C . ASN B 1 39 ? -46.318 13.813 -20.726 1.00 10.02 36 ASN A C 1
ATOM 949 O O . ASN B 1 39 ? -45.636 12.835 -20.408 1.00 8.41 36 ASN A O 1
ATOM 954 N N . SER B 1 40 ? -47.030 14.517 -19.839 1.00 7.40 37 SER A N 1
ATOM 955 C CA . SER B 1 40 ? -46.965 14.213 -18.411 1.00 11.45 37 SER A CA 1
ATOM 956 C C . SER B 1 40 ? -47.445 12.799 -18.107 1.00 11.88 37 SER A C 1
ATOM 957 O O . SER B 1 40 ? -46.826 12.086 -17.308 1.00 12.09 37 SER A O 1
ATOM 960 N N . LEU B 1 41 ? -48.551 12.378 -18.725 1.00 12.32 38 LEU A N 1
ATOM 961 C CA . LEU B 1 41 ? -49.047 11.025 -18.494 1.00 13.43 38 LEU A CA 1
ATOM 962 C C . LEU B 1 41 ? -48.094 9.976 -19.050 1.00 13.28 38 LEU A C 1
ATOM 963 O O . LEU B 1 41 ? -47.995 8.874 -18.497 1.00 13.36 38 LEU A O 1
ATOM 968 N N . ASP B 1 42 ? -47.402 10.289 -20.149 1.00 12.24 39 ASP A N 1
ATOM 969 C CA . ASP B 1 42 ? -46.406 9.367 -20.684 1.00 10.44 39 ASP A CA 1
ATOM 970 C C . ASP B 1 42 ? -45.255 9.164 -19.705 1.00 9.29 39 ASP A C 1
ATOM 971 O O . ASP B 1 42 ? -44.793 8.034 -19.505 1.00 11.88 39 ASP A O 1
ATOM 976 N N . VAL B 1 43 ? -44.790 10.247 -19.076 1.00 6.11 40 VAL A N 1
ATOM 977 C CA . VAL B 1 43 ? -43.662 10.157 -18.152 1.00 5.78 40 VAL A CA 1
ATOM 978 C C . VAL B 1 43 ? -44.013 9.273 -16.962 1.00 8.00 40 VAL A C 1
ATOM 979 O O . VAL B 1 43 ? -43.180 8.495 -16.481 1.00 8.52 40 VAL A O 1
ATOM 983 N N . VAL B 1 44 ? -45.251 9.375 -16.473 1.00 10.06 41 VAL A N 1
ATOM 984 C CA . VAL B 1 44 ? -45.701 8.512 -15.383 1.00 11.19 41 VAL A CA 1
ATOM 985 C C . VAL B 1 44 ? -45.607 7.047 -15.792 1.00 12.73 41 VAL A C 1
ATOM 986 O O . VAL B 1 44 ? -45.201 6.188 -14.999 1.00 13.48 41 VAL A O 1
ATOM 990 N N . GLU B 1 45 ? -45.979 6.742 -17.037 1.00 13.99 42 GLU A N 1
ATOM 991 C CA . GLU B 1 45 ? -45.902 5.371 -17.534 1.00 15.25 42 GLU A CA 1
ATOM 992 C C . GLU B 1 45 ? -44.463 4.868 -17.584 1.00 13.47 42 GLU A C 1
ATOM 993 O O . GLU B 1 45 ? -44.166 3.755 -17.136 1.00 11.89 42 GLU A O 1
ATOM 999 N N . VAL B 1 46 ? -43.557 5.667 -18.153 1.00 12.99 43 VAL A N 1
ATOM 1000 C CA . VAL B 1 46 ? -42.166 5.238 -18.290 1.00 11.71 43 VAL A CA 1
ATOM 1001 C C . VAL B 1 46 ? -41.532 5.027 -16.920 1.00 12.60 43 VAL A C 1
ATOM 1002 O O . VAL B 1 46 ? -40.848 4.025 -16.679 1.00 12.59 43 VAL A O 1
ATOM 1006 N N . VAL B 1 47 ? -41.744 5.976 -16.005 1.00 10.67 44 VAL A N 1
ATOM 1007 C CA . VAL B 1 47 ? -41.147 5.877 -14.675 1.00 8.59 44 VAL A CA 1
ATOM 1008 C C . VAL B 1 47 ? -41.665 4.642 -13.949 1.00 7.14 44 VAL A C 1
ATOM 1009 O O . VAL B 1 47 ? -40.909 3.946 -13.259 1.00 6.88 44 VAL A O 1
ATOM 1013 N N . PHE B 1 48 ? -42.959 4.344 -14.097 1.00 7.70 45 PHE A N 1
ATOM 1014 C CA . PHE B 1 48 ? -43.508 3.135 -13.492 1.00 7.21 45 PHE A CA 1
ATOM 1015 C C . PHE B 1 48 ? -42.874 1.883 -14.089 1.00 6.54 45 PHE A C 1
ATOM 1016 O O . PHE B 1 48 ? -42.576 0.925 -13.367 1.00 6.83 45 PHE A O 1
ATOM 1024 N N . ALA B 1 49 ? -42.669 1.869 -15.410 1.00 4.98 46 ALA A N 1
ATOM 1025 C CA . ALA B 1 49 ? -41.998 0.736 -16.039 1.00 5.48 46 ALA A CA 1
ATOM 1026 C C . ALA B 1 49 ? -40.551 0.622 -15.577 1.00 6.22 46 ALA A C 1
ATOM 1027 O O . ALA B 1 49 ? -40.009 -0.487 -15.500 1.00 3.51 46 ALA A O 1
ATOM 1029 N N . ILE B 1 50 ? -39.911 1.755 -15.281 1.00 6.78 47 ILE A N 1
ATOM 1030 C CA . ILE B 1 50 ? -38.584 1.727 -14.678 1.00 7.92 47 ILE A CA 1
ATOM 1031 C C . ILE B 1 50 ? -38.657 1.151 -13.269 1.00 9.53 47 ILE A C 1
ATOM 1032 O O . ILE B 1 50 ? -37.805 0.347 -12.864 1.00 8.32 47 ILE A O 1
ATOM 1037 N N . GLU B 1 51 ? -39.669 1.565 -12.498 1.00 7.65 48 GLU A N 1
ATOM 1038 C CA . GLU B 1 51 ? -39.889 0.987 -11.176 1.00 6.58 48 GLU A CA 1
ATOM 1039 C C . GLU B 1 51 ? -40.082 -0.519 -11.261 1.00 4.78 48 GLU A C 1
ATOM 1040 O O . GLU B 1 51 ? -39.634 -1.262 -10.379 1.00 5.14 48 GLU A O 1
ATOM 1046 N N . GLN B 1 52 ? -40.756 -0.985 -12.313 1.00 3.53 49 GLN A N 1
ATOM 1047 C CA . GLN B 1 52 ? -40.923 -2.419 -12.514 1.00 4.71 49 GLN A CA 1
ATOM 1048 C C . GLN B 1 52 ? -39.579 -3.101 -12.736 1.00 6.49 49 GLN A C 1
ATOM 1049 O O . GLN B 1 52 ? -39.307 -4.155 -12.151 1.00 4.56 49 GLN A O 1
ATOM 1055 N N . GLU B 1 53 ? -38.717 -2.498 -13.560 1.00 8.66 50 GLU A N 1
ATOM 1056 C CA . GLU B 1 53 ? -37.457 -3.134 -13.937 1.00 7.68 50 GLU A CA 1
ATOM 1057 C C . GLU B 1 53 ? -36.582 -3.427 -12.723 1.00 6.96 50 GLU A C 1
ATOM 1058 O O . GLU B 1 53 ? -35.990 -4.509 -12.621 1.00 3.69 50 GLU A O 1
ATOM 1064 N N . PHE B 1 54 ? -36.502 -2.490 -11.781 1.00 7.80 51 PHE A N 1
ATOM 1065 C CA . PHE B 1 54 ? -35.625 -2.633 -10.627 1.00 8.54 51 PHE A CA 1
ATOM 1066 C C . PHE B 1 54 ? -36.387 -2.971 -9.353 1.00 8.99 51 PHE A C 1
ATOM 1067 O O . PHE B 1 54 ? -35.797 -2.945 -8.266 1.00 8.75 51 PHE A O 1
ATOM 1075 N N . ILE B 1 55 ? -37.669 -3.327 -9.472 1.00 12.30 52 ILE A N 1
ATOM 1076 C CA . I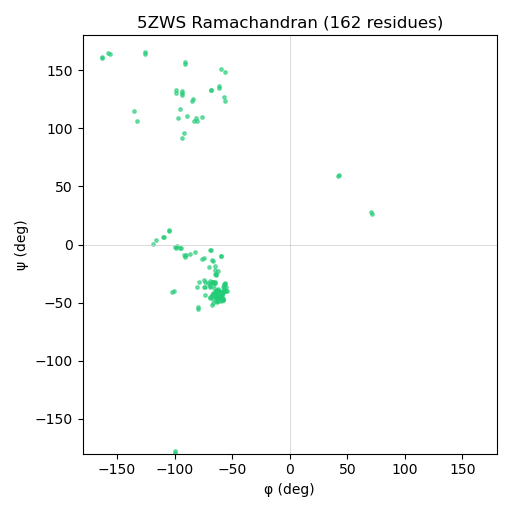LE B 1 55 ? -38.554 -3.621 -8.348 1.00 12.95 52 ILE A CA 1
ATOM 1077 C C . ILE B 1 55 ? -38.347 -2.586 -7.251 1.00 13.87 52 ILE A C 1
ATOM 1078 O O . ILE B 1 55 ? -37.970 -2.919 -6.122 1.00 13.72 52 ILE A O 1
ATOM 1083 N N . LEU B 1 56 ? -38.575 -1.319 -7.582 1.00 13.38 53 LEU A N 1
ATOM 1084 C CA . LEU B 1 56 ? -38.268 -0.215 -6.682 1.00 15.16 53 LEU A CA 1
ATOM 1085 C C . LEU B 1 56 ? -39.480 0.704 -6.665 1.00 15.25 53 LEU A C 1
ATOM 1086 O O . LEU B 1 56 ? -39.722 1.435 -7.632 1.00 13.66 53 LEU A O 1
ATOM 1091 N N . ASP B 1 57 ? -40.236 0.673 -5.571 1.00 15.77 54 ASP A N 1
ATOM 1092 C CA . ASP B 1 57 ? -41.355 1.590 -5.393 1.00 19.75 54 ASP A CA 1
ATOM 1093 C C . ASP B 1 57 ? -40.785 2.915 -4.895 1.00 21.59 54 ASP A C 1
ATOM 1094 O O . ASP B 1 57 ? -40.349 3.022 -3.744 1.00 24.78 54 ASP A O 1
ATOM 1099 N N . ILE B 1 58 ? -40.810 3.927 -5.754 1.00 18.72 55 ILE A N 1
ATOM 1100 C CA . ILE B 1 58 ? -40.195 5.227 -5.491 1.00 15.61 55 ILE A CA 1
ATOM 1101 C C . ILE B 1 58 ? -41.205 6.196 -4.891 1.00 13.88 55 ILE A C 1
ATOM 1102 O O . ILE B 1 58 ? -42.316 6.330 -5.421 1.00 12.91 55 ILE A O 1
ATOM 1107 N N . PRO B 1 59 ? -40.890 6.845 -3.767 1.00 14.18 56 PRO A N 1
ATOM 1108 C CA . PRO B 1 59 ? -41.814 7.844 -3.217 1.00 14.23 56 PRO A CA 1
ATOM 1109 C C . PRO B 1 59 ? -42.128 8.914 -4.253 1.00 13.31 56 PRO A C 1
ATOM 1110 O O . PRO B 1 59 ? -41.298 9.251 -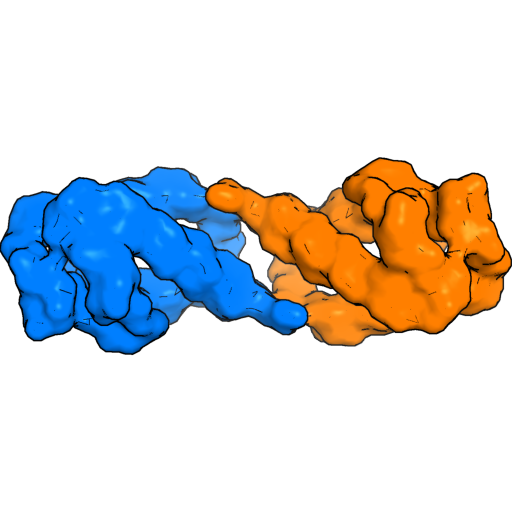5.099 1.00 12.74 56 PRO A O 1
ATOM 1114 N N . ASP B 1 60 ? -43.353 9.444 -4.173 1.00 13.96 57 ASP A N 1
ATOM 1115 C CA . ASP B 1 60 ? -43.835 10.371 -5.195 1.00 13.08 57 ASP A CA 1
ATOM 1116 C C . ASP B 1 60 ? -42.931 11.590 -5.352 1.00 12.75 57 ASP A C 1
ATOM 1117 O O . ASP B 1 60 ? -42.703 12.051 -6.476 1.00 11.39 57 ASP A O 1
ATOM 1122 N N . HIS B 1 61 ? -42.399 12.125 -4.248 1.00 13.36 58 HIS A N 1
ATOM 1123 C CA . HIS B 1 61 ? -41.559 13.316 -4.369 1.00 13.76 58 HIS A CA 1
ATOM 1124 C C . HIS B 1 61 ? -40.259 13.021 -5.108 1.00 12.37 58 HIS A C 1
ATOM 1125 O O . HIS B 1 61 ? -39.725 13.902 -5.792 1.00 9.46 58 HIS A O 1
ATOM 1132 N N . ASP B 1 62 ? -39.723 11.807 -4.974 1.00 11.89 59 ASP A N 1
ATOM 1133 C CA . ASP B 1 62 ? -38.553 11.446 -5.766 1.00 12.41 59 ASP A CA 1
ATOM 1134 C C . ASP B 1 62 ? -38.938 11.030 -7.182 1.00 10.66 59 ASP A C 1
ATOM 1135 O O . ASP B 1 62 ? -38.220 11.345 -8.139 1.00 9.68 59 ASP A O 1
ATOM 1140 N N . ALA B 1 63 ? -40.070 10.334 -7.338 1.00 8.22 60 ALA A N 1
ATOM 1141 C CA . ALA B 1 63 ? -40.453 9.847 -8.660 1.00 10.01 60 ALA A CA 1
ATOM 1142 C C . ALA B 1 63 ? -40.845 10.974 -9.609 1.00 9.50 60 ALA A C 1
ATOM 1143 O O . ALA B 1 63 ? -40.631 10.858 -10.820 1.00 7.77 60 ALA A O 1
ATOM 1145 N N . GLU B 1 64 ? -41.410 12.069 -9.092 1.00 10.67 61 GLU A N 1
ATOM 1146 C CA . GLU B 1 64 ? -41.771 13.182 -9.964 1.00 13.20 61 GLU A CA 1
ATOM 1147 C C . GLU B 1 64 ? -40.542 13.903 -10.502 1.00 14.56 61 GLU A C 1
ATOM 1148 O O . GLU B 1 64 ? -40.643 14.615 -11.508 1.00 12.50 61 GLU A O 1
ATOM 1154 N N . LYS B 1 65 ? -39.390 13.737 -9.849 1.00 13.81 62 LYS A N 1
ATOM 1155 C CA . LYS B 1 65 ? -38.152 14.395 -10.244 1.00 13.35 62 LYS A CA 1
ATOM 1156 C C . LYS B 1 65 ? -37.429 13.664 -11.369 1.00 12.74 62 LYS A C 1
ATOM 1157 O O . LYS B 1 65 ? -36.432 14.182 -11.883 1.00 14.70 62 LYS A O 1
ATOM 1163 N N . ILE B 1 66 ? -37.905 12.484 -11.759 1.00 8.57 63 ILE A N 1
ATOM 1164 C CA . ILE B 1 66 ? -37.259 11.664 -12.779 1.00 7.97 63 ILE A CA 1
ATOM 1165 C C . ILE B 1 66 ? -37.889 12.032 -14.118 1.00 5.48 63 ILE A C 1
ATOM 1166 O O . ILE B 1 66 ? -38.954 11.531 -14.477 1.00 4.97 63 ILE A O 1
ATOM 1171 N N . GLN B 1 67 ? -37.233 12.931 -14.852 1.00 6.33 64 GLN A N 1
ATOM 1172 C CA . GLN B 1 67 ? -37.723 13.396 -16.140 1.00 7.37 64 GLN A CA 1
ATOM 1173 C C . GLN B 1 67 ? -36.801 13.035 -17.293 1.00 8.08 64 GLN A C 1
ATOM 1174 O O . GLN B 1 67 ? -37.073 13.431 -18.432 1.00 7.26 64 GLN A O 1
ATOM 1180 N N . SER B 1 68 ? -35.727 12.295 -17.037 1.00 10.90 65 SER A N 1
ATOM 1181 C CA . SER B 1 68 ? -34.737 12.016 -18.062 1.00 9.81 65 SER A CA 1
ATOM 1182 C C . SER B 1 68 ? -34.009 10.734 -17.695 1.00 8.85 65 SER A C 1
ATOM 1183 O O . SER B 1 68 ? -34.080 10.260 -16.558 1.00 9.30 65 SER A O 1
ATOM 1186 N N . ILE B 1 69 ? -33.318 10.168 -18.686 1.00 8.12 66 ILE A N 1
ATOM 1187 C CA . ILE B 1 69 ? -32.506 8.977 -18.433 1.00 8.97 66 ILE A CA 1
ATOM 1188 C C . ILE B 1 69 ? -31.391 9.265 -17.439 1.00 9.63 66 ILE A C 1
ATOM 1189 O O . ILE B 1 69 ? -31.163 8.436 -16.545 1.00 11.05 66 ILE A O 1
ATOM 1194 N N . PRO B 1 70 ? -30.662 10.390 -17.514 1.00 9.30 67 PRO A N 1
ATOM 1195 C CA . PRO B 1 70 ? -29.705 10.689 -16.436 1.00 9.25 67 PRO A CA 1
ATOM 1196 C C . PRO B 1 70 ? -30.347 10.763 -15.061 1.00 8.85 67 PRO A C 1
ATOM 1197 O O . PRO B 1 70 ? -29.764 10.262 -14.092 1.00 9.33 67 PRO A O 1
ATOM 1201 N N . ASP B 1 71 ? -31.533 11.373 -14.948 1.00 8.02 68 ASP A N 1
ATOM 1202 C CA . ASP B 1 71 ? -32.239 11.401 -13.669 1.00 7.63 68 ASP A CA 1
ATOM 1203 C C . ASP B 1 71 ? -32.501 9.989 -13.159 1.00 5.85 68 ASP A C 1
ATOM 1204 O O . ASP B 1 71 ? -32.263 9.684 -11.984 1.00 5.78 68 ASP A O 1
ATOM 1209 N N . ALA B 1 72 ? -33.011 9.115 -14.032 1.00 6.19 69 ALA A N 1
ATOM 1210 C CA . ALA B 1 72 ? -33.338 7.752 -13.625 1.00 5.53 69 ALA A CA 1
ATOM 1211 C C . ALA B 1 72 ? -32.084 6.969 -13.262 1.00 5.82 69 ALA A C 1
ATOM 1212 O O . ALA B 1 72 ? -32.032 6.313 -12.217 1.00 9.91 69 ALA A O 1
ATOM 1214 N N . VAL B 1 73 ? -31.056 7.039 -14.112 1.00 3.88 70 VAL A N 1
ATOM 1215 C CA . VAL B 1 73 ? -29.822 6.300 -13.858 1.00 3.89 70 VAL A CA 1
ATOM 1216 C C . VAL B 1 73 ? -29.179 6.763 -12.557 1.00 6.42 70 VAL A C 1
ATOM 1217 O O . VAL B 1 73 ? -28.709 5.947 -11.756 1.00 4.84 70 VAL A O 1
ATOM 1221 N N . GLU B 1 74 ? -29.156 8.079 -12.321 1.00 9.73 71 GLU A N 1
ATOM 1222 C CA . GLU B 1 74 ? -28.519 8.601 -11.116 1.00 12.83 71 GLU A CA 1
ATOM 1223 C C . GLU B 1 74 ? -29.258 8.158 -9.859 1.00 10.88 71 GLU A C 1
ATOM 1224 O O . GLU B 1 74 ? -28.629 7.867 -8.838 1.00 9.08 71 GLU A O 1
ATOM 1230 N N . TYR B 1 75 ? -30.591 8.101 -9.910 1.00 10.37 72 TYR A N 1
ATOM 1231 C CA . TYR B 1 75 ? -31.343 7.691 -8.727 1.00 10.76 72 TYR A CA 1
ATOM 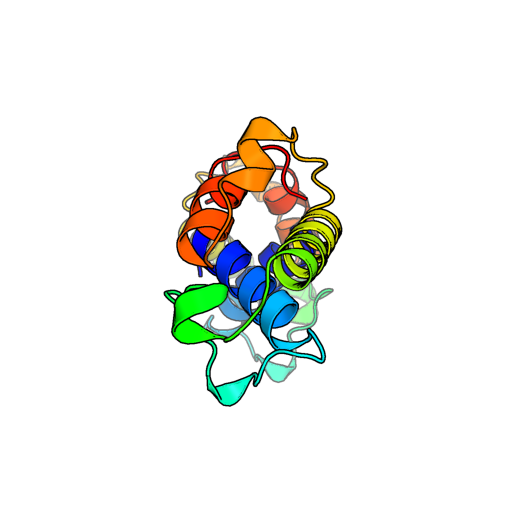1232 C C . TYR B 1 75 ? -31.219 6.192 -8.478 1.00 9.07 72 TYR A C 1
ATOM 1233 O O . TYR B 1 75 ? -31.057 5.760 -7.331 1.00 9.63 72 TYR A O 1
ATOM 1242 N N . ILE B 1 76 ? -31.327 5.382 -9.532 1.00 7.25 73 ILE A N 1
ATOM 1243 C CA . ILE B 1 76 ? -31.319 3.933 -9.359 1.00 8.31 73 ILE A CA 1
ATOM 1244 C C . ILE B 1 76 ? -29.936 3.448 -8.935 1.00 10.48 73 ILE A C 1
ATOM 1245 O O . ILE B 1 76 ? -29.802 2.627 -8.020 1.00 9.08 73 ILE A O 1
ATOM 1250 N N . ALA B 1 77 ? -28.887 3.944 -9.598 1.00 13.04 74 ALA A N 1
ATOM 1251 C CA . ALA B 1 77 ? -27.544 3.434 -9.336 1.00 12.60 74 ALA A CA 1
ATOM 1252 C C . ALA B 1 77 ? -27.090 3.723 -7.911 1.00 13.69 74 ALA A C 1
ATOM 1253 O O . ALA B 1 77 ? -26.253 2.991 -7.369 1.00 13.19 74 ALA A O 1
ATOM 1255 N N . GLN B 1 78 ? -27.621 4.773 -7.285 1.00 14.00 75 GLN A N 1
ATOM 1256 C CA . GLN B 1 78 ? -27.275 5.080 -5.903 1.00 15.98 75 GLN A CA 1
ATOM 1257 C C . GLN B 1 78 ? -28.190 4.401 -4.896 1.00 17.70 75 GLN A C 1
ATOM 1258 O O . GLN B 1 78 ? -27.909 4.458 -3.695 1.00 20.30 75 GLN A O 1
ATOM 1264 N N . ASN B 1 79 ? -29.275 3.771 -5.347 1.00 17.72 76 ASN A N 1
ATOM 1265 C CA . ASN B 1 79 ? -30.217 3.129 -4.442 1.00 17.36 76 ASN A CA 1
ATOM 1266 C C . ASN B 1 79 ? -29.773 1.690 -4.215 1.00 15.46 76 ASN A C 1
ATOM 1267 O O . ASN B 1 79 ? -29.859 0.873 -5.144 1.00 13.17 76 ASN A O 1
ATOM 1272 N N . PRO B 1 80 ? -29.296 1.331 -3.017 1.00 15.63 77 PRO A N 1
ATOM 1273 C CA . PRO B 1 80 ? -28.803 -0.039 -2.800 1.00 16.00 77 PRO A CA 1
ATOM 1274 C C . PRO B 1 80 ? -29.894 -1.097 -2.827 1.00 14.81 77 PRO A C 1
ATOM 1275 O O . PRO B 1 80 ? -29.572 -2.289 -2.742 1.00 14.40 77 PRO A O 1
ATOM 1279 N N . MET B 1 81 ? -31.162 -0.707 -2.933 1.00 14.97 78 MET A N 1
ATOM 1280 C CA . MET B 1 81 ? -32.272 -1.647 -2.981 1.00 16.48 78 MET A CA 1
ATOM 1281 C C . MET B 1 81 ? -32.718 -1.990 -4.397 1.00 14.27 78 MET A C 1
ATOM 1282 O O . MET B 1 81 ? -33.628 -2.808 -4.560 1.00 14.54 78 MET A O 1
ATOM 1287 N N . ALA B 1 82 ? -32.117 -1.384 -5.419 1.00 12.25 79 ALA A N 1
ATOM 1288 C CA . ALA B 1 82 ? -32.464 -1.734 -6.791 1.00 12.45 79 ALA A CA 1
ATOM 1289 C C . ALA B 1 82 ? -32.146 -3.201 -7.054 1.00 10.83 79 ALA A C 1
ATOM 1290 O O . ALA B 1 82 ? -31.076 -3.694 -6.685 1.00 11.83 79 ALA A O 1
ATOM 1292 N N . LYS B 1 83 ? -33.081 -3.899 -7.690 1.00 8.55 80 LYS A N 1
ATOM 1293 C CA . LYS B 1 83 ? -32.953 -5.340 -7.886 1.00 9.46 80 LYS A CA 1
ATOM 1294 C C . LYS B 1 83 ? -32.614 -5.704 -9.330 1.00 6.76 80 LYS A C 1
ATOM 1295 O O . LYS B 1 83 ? -32.411 -6.878 -9.649 1.00 4.75 80 LYS A O 1
#

Secondary structure (DSSP, 8-state):
--HHHHHHHHHHHHHHHSTTS-GGG--TT-BTTTTT---HHHHHHHHHHHHHHTT----HHHHTT--BHHHHHHHHHH-TT--/--HHHHHHHHHHHHHHHSTTS-GGG--TT-BTTTTT---HHHHHHHHHHHHHHTT----HHHHTT--BHHHHHHHHHT-TT--

Sequence (166 aa):
GSHMNDVLTRVLEVVKNFEKVDASKVTPESHFVKDLGLNSLDVVEVVFAIEQEFILDIPDHDAEKIQSIPDAVEYIAQNPMAKGSHMNDVLTRVLEVVKNFEKVDASKVTPESHFVKDLGLNSLDVVEVVFAIEQEFILDIPDHDAEKIQSIPDAVEYIAQNPMAK

Organism: Leishmania major (NCBI:txid5664)

B-factor: mean 12.48, std 6.33, range [0.33, 42.96]

Foldseek 3Di:
DDLLVVLLVLLLVLQCPPPQFPSVQDDLWFFCCPRRVDDPVVLVVSVVSSCVSQVHDQDPVLSVQPGTNVSSSVVQSPDPSGD/DDLLVVLLVLLLCLQCPPPQFPSVQDDLWAFCCPRGPDDPVSLVVSLVSSCVQQVHDDPPVLSSVQGTNVSSSVVQSPDPSGD

Nearest PDB structures (foldseek):
  5zws-assembly1_A  TM=1.012E+00  e=3.810E-15  Leishmania major
  5zwt-assembly1_B  TM=1.004E+00  e=2.438E-14  Leishmania major
  6yxy-assembly1_ER  TM=9.918E-01  e=6.799E-13  Trypanosoma brucei brucei
  6yxx-assembly1_ER  TM=9.876E-01  e=1.066E-11  Trypanosoma brucei brucei
  8e73-assembly1_AB  TM=9.786E-01  e=3.384E-09  Vigna radiata